Protein AF-A0A7D9K2J6-F1 (afdb_monomer_lite)

pLDDT: mean 70.28, std 13.84, range [35.81, 84.31]

Radius of gyration: 16.46 Å; chains: 1; bounding box: 40×18×45 Å

Secondary structure (DSSP, 8-state):
-HHHHHHHTT--HHHHHHHHHSHHHHHHHHHHHHHHHHHHHHHTHHHHGGG-TTS--HHHHHHHHHHHTTSSS---S---

Organism: Paramuricea clavata (NCBI:txid317549)

Sequence (80 aa):
MELIDRVGEKISVDELLAVFQDEGMCNYIVVYLRLLTSAQLQKKEEFFENFLEGGQTMKDFCSQVSFVARTSCNKPAADL

Structure (mmCIF, N/CA/C/O backbone):
data_AF-A0A7D9K2J6-F1
#
_entry.id   AF-A0A7D9K2J6-F1
#
loop_
_atom_site.group_PDB
_atom_site.id
_atom_site.type_symbol
_atom_site.label_atom_id
_atom_site.label_alt_id
_atom_site.label_comp_id
_atom_site.label_asym_id
_atom_site.label_entity_id
_atom_site.label_seq_id
_atom_site.pdbx_PDB_ins_code
_atom_site.Cartn_x
_atom_site.Cartn_y
_atom_site.Cartn_z
_atom_site.occupancy
_atom_site.B_iso_or_equiv
_atom_site.auth_seq_id
_atom_site.auth_comp_id
_atom_site.auth_asym_id
_atom_site.auth_atom_id
_atom_site.pdbx_PDB_model_num
ATOM 1 N N . MET A 1 1 ? -0.728 6.980 -11.912 1.00 59.97 1 MET A N 1
ATOM 2 C CA . MET A 1 1 ? 0.029 6.284 -10.853 1.00 59.97 1 MET A CA 1
ATOM 3 C C . MET A 1 1 ? 1.101 5.536 -11.610 1.00 59.97 1 MET A C 1
ATOM 5 O O . MET A 1 1 ? 0.893 4.376 -11.924 1.00 59.97 1 MET A O 1
ATOM 9 N N . GLU A 1 2 ? 2.165 6.242 -12.016 1.00 72.12 2 GLU A N 1
ATOM 10 C CA . GLU A 1 2 ? 2.958 5.921 -13.225 1.00 72.12 2 GLU A CA 1
ATOM 11 C C . GLU A 1 2 ? 3.424 4.466 -13.332 1.00 72.12 2 GLU A C 1
ATOM 13 O O . GLU A 1 2 ? 3.451 3.900 -14.417 1.00 72.12 2 GLU A O 1
ATOM 18 N N . LEU A 1 3 ? 3.744 3.828 -12.210 1.00 74.69 3 LEU A N 1
ATOM 19 C CA . LEU A 1 3 ? 4.148 2.425 -12.177 1.00 74.69 3 LEU A CA 1
ATOM 20 C C . LEU A 1 3 ? 3.038 1.448 -12.595 1.00 74.69 3 LEU A C 1
ATOM 22 O O . LEU A 1 3 ? 3.308 0.481 -13.297 1.00 74.69 3 LEU A O 1
ATOM 26 N N . ILE A 1 4 ? 1.795 1.697 -12.179 1.00 78.44 4 ILE A N 1
ATOM 27 C CA . ILE A 1 4 ? 0.642 0.854 -12.528 1.00 78.44 4 ILE A CA 1
ATOM 28 C C . ILE A 1 4 ? 0.274 1.048 -13.997 1.00 78.44 4 ILE A C 1
ATOM 30 O O . ILE A 1 4 ? -0.033 0.074 -14.680 1.00 78.44 4 ILE A O 1
ATOM 34 N N . ASP A 1 5 ? 0.367 2.285 -14.484 1.00 80.94 5 ASP A N 1
ATOM 35 C CA . ASP A 1 5 ? 0.183 2.608 -15.897 1.00 80.94 5 ASP A CA 1
ATOM 36 C C . ASP A 1 5 ? 1.216 1.849 -16.758 1.00 80.94 5 ASP A C 1
ATOM 38 O O . ASP A 1 5 ? 0.836 1.131 -17.681 1.00 80.94 5 ASP A O 1
ATOM 42 N N . ARG A 1 6 ? 2.500 1.854 -16.362 1.00 77.38 6 ARG A N 1
ATOM 43 C CA . ARG A 1 6 ? 3.569 1.084 -17.032 1.00 77.38 6 ARG A CA 1
ATOM 44 C C . ARG A 1 6 ? 3.345 -0.431 -16.993 1.00 77.38 6 ARG A C 1
ATOM 46 O O . ARG A 1 6 ? 3.584 -1.115 -17.982 1.00 77.38 6 ARG A O 1
ATOM 53 N N . VAL A 1 7 ? 2.861 -0.987 -15.880 1.00 79.12 7 VAL A N 1
ATOM 54 C CA . VAL A 1 7 ? 2.489 -2.416 -15.816 1.00 79.12 7 VAL A CA 1
ATOM 55 C C . VAL A 1 7 ? 1.325 -2.729 -16.765 1.00 79.12 7 VAL A C 1
ATOM 57 O O . VAL A 1 7 ? 1.328 -3.779 -17.410 1.00 79.12 7 VAL A O 1
ATOM 60 N N . GLY A 1 8 ? 0.364 -1.811 -16.901 1.00 78.31 8 GLY A N 1
ATOM 61 C CA . GLY A 1 8 ? -0.745 -1.917 -17.853 1.00 78.31 8 GLY A CA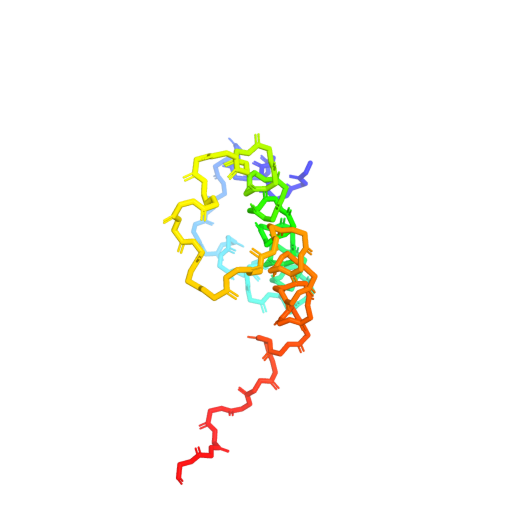 1
ATOM 62 C C . GLY A 1 8 ? -0.291 -1.985 -19.314 1.00 78.31 8 GLY A C 1
ATOM 63 O O . GLY A 1 8 ? -0.906 -2.689 -20.116 1.00 78.31 8 GLY A O 1
ATOM 64 N N . GLU A 1 9 ? 0.829 -1.341 -19.643 1.00 83.31 9 GLU A N 1
ATOM 65 C CA . GLU A 1 9 ? 1.441 -1.350 -20.978 1.00 83.31 9 GLU A CA 1
ATOM 66 C C . GLU A 1 9 ? 2.309 -2.593 -21.271 1.00 83.31 9 GLU A C 1
ATOM 68 O O . GLU A 1 9 ? 2.915 -2.679 -22.336 1.00 83.31 9 GLU A O 1
ATOM 73 N N . LYS A 1 10 ? 2.318 -3.601 -20.380 1.00 75.44 10 LYS A N 1
ATOM 74 C CA . LYS A 1 10 ? 3.106 -4.848 -20.496 1.00 75.44 10 LYS A CA 1
ATOM 75 C C . LYS A 1 10 ? 4.621 -4.612 -20.591 1.00 75.44 10 LYS A C 1
ATOM 77 O O . LYS A 1 10 ? 5.270 -5.055 -21.537 1.00 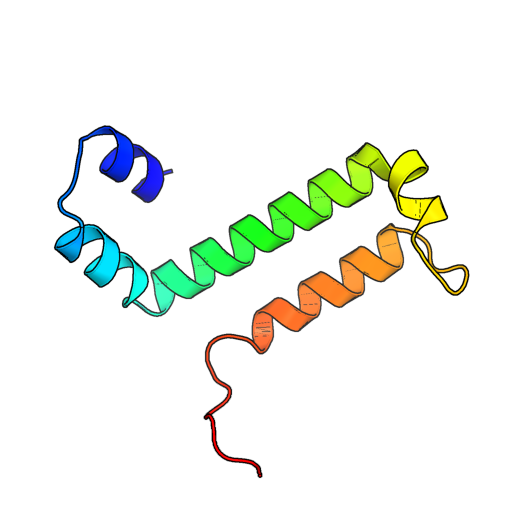75.44 10 LYS A O 1
ATOM 82 N N . ILE A 1 11 ? 5.196 -3.973 -19.574 1.00 81.56 11 ILE A N 1
ATOM 83 C CA . ILE A 1 11 ? 6.657 -3.934 -19.408 1.00 81.56 11 ILE A CA 1
ATOM 84 C C . ILE A 1 11 ? 7.254 -5.320 -19.141 1.00 81.56 11 ILE A C 1
ATOM 86 O O . ILE A 1 11 ? 6.595 -6.223 -18.616 1.00 81.56 11 ILE A O 1
ATOM 90 N N . SER A 1 12 ? 8.534 -5.471 -19.477 1.00 84.31 12 SER A N 1
ATOM 91 C CA . SER A 1 12 ? 9.290 -6.688 -19.184 1.00 84.31 12 SER A CA 1
ATOM 92 C C . SER A 1 12 ? 9.496 -6.854 -17.675 1.00 84.31 12 SER A C 1
ATOM 94 O O . SER A 1 12 ? 9.636 -5.875 -16.942 1.00 84.31 12 SER A O 1
ATOM 96 N N . VAL A 1 13 ? 9.572 -8.104 -17.202 1.00 83.50 13 VAL A N 1
ATOM 97 C CA . VAL A 1 13 ? 9.825 -8.410 -15.778 1.00 83.50 13 VAL A CA 1
ATOM 98 C C . VAL A 1 13 ? 11.136 -7.779 -15.295 1.00 83.50 13 VAL A C 1
ATOM 100 O O . VAL A 1 13 ? 11.202 -7.313 -14.163 1.00 83.50 13 VAL A O 1
ATOM 103 N N . ASP A 1 14 ? 12.144 -7.709 -16.164 1.00 83.88 14 ASP A N 1
ATOM 104 C CA . ASP A 1 14 ? 13.449 -7.106 -15.871 1.00 83.88 14 ASP A CA 1
ATOM 105 C C . ASP A 1 14 ? 13.352 -5.592 -15.605 1.00 83.88 14 ASP A C 1
ATOM 107 O O . ASP A 1 14 ? 13.890 -5.088 -14.623 1.00 83.88 14 ASP A O 1
ATOM 111 N N . GLU A 1 15 ? 12.555 -4.873 -16.401 1.00 81.38 15 GLU A N 1
ATOM 112 C CA . GLU A 1 15 ? 12.313 -3.439 -16.207 1.00 81.38 15 GLU A CA 1
ATOM 113 C C . GLU A 1 15 ? 11.495 -3.158 -14.946 1.00 81.38 15 GLU A C 1
ATOM 115 O O . GLU A 1 15 ? 11.757 -2.188 -14.237 1.00 81.38 15 GLU A O 1
ATOM 120 N N . LEU A 1 16 ? 10.512 -4.012 -14.641 1.00 82.25 16 LEU A N 1
ATOM 121 C CA . LEU A 1 16 ? 9.769 -3.927 -13.386 1.00 82.25 16 LEU A CA 1
ATOM 122 C C . LEU A 1 16 ? 10.723 -4.100 -12.200 1.00 82.25 16 LEU A C 1
ATOM 124 O O . LEU A 1 16 ? 10.684 -3.319 -11.252 1.00 82.25 16 LEU A O 1
ATOM 128 N N . LEU A 1 17 ? 11.604 -5.096 -12.277 1.00 83.00 17 LEU A N 1
ATOM 129 C CA . LEU A 1 17 ? 12.572 -5.401 -11.234 1.00 83.00 17 LEU A CA 1
ATOM 130 C C . LEU A 1 17 ? 13.582 -4.260 -11.054 1.00 83.00 17 LEU A C 1
ATOM 132 O O . LEU A 1 17 ? 13.868 -3.898 -9.917 1.00 83.00 17 LEU A O 1
ATOM 136 N N . ALA A 1 18 ? 14.021 -3.617 -12.138 1.00 84.19 18 ALA A N 1
ATOM 137 C CA . ALA A 1 18 ? 14.855 -2.417 -12.082 1.00 84.19 18 ALA A CA 1
ATOM 138 C C . ALA A 1 18 ? 14.155 -1.249 -11.362 1.00 84.19 18 ALA A C 1
ATOM 140 O O . ALA A 1 18 ? 14.775 -0.558 -10.557 1.00 84.19 18 ALA A O 1
ATOM 141 N N . VAL A 1 19 ? 12.850 -1.052 -11.582 1.00 81.06 19 VAL A N 1
ATOM 142 C CA . VAL A 1 19 ? 12.079 -0.018 -10.867 1.00 81.06 19 VAL A CA 1
ATOM 143 C C . VAL A 1 19 ? 11.904 -0.359 -9.383 1.00 81.06 19 VAL A C 1
ATOM 145 O O . VAL A 1 19 ? 11.937 0.534 -8.543 1.00 81.06 19 VAL A O 1
ATOM 148 N N . PHE A 1 20 ? 11.745 -1.636 -9.035 1.00 77.94 20 PHE A N 1
ATOM 149 C CA . PHE A 1 20 ? 11.700 -2.072 -7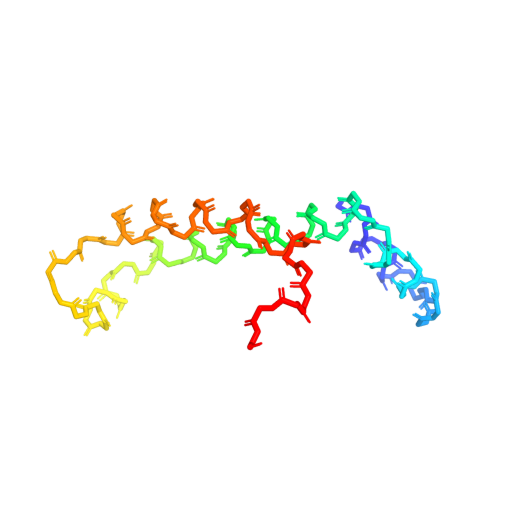.634 1.00 77.94 20 PHE A CA 1
ATOM 150 C C . PHE A 1 20 ? 13.066 -2.029 -6.934 1.00 77.94 20 PHE A C 1
ATOM 152 O O . PHE A 1 20 ? 13.112 -1.956 -5.707 1.00 77.94 20 PHE A O 1
ATOM 159 N N . GLN A 1 21 ? 14.167 -2.084 -7.686 1.00 81.81 21 GLN A N 1
ATOM 160 C CA . GLN A 1 21 ? 15.524 -1.916 -7.161 1.00 81.81 21 GLN A CA 1
ATOM 161 C C . GLN A 1 21 ? 15.882 -0.450 -6.886 1.00 81.81 21 GLN A C 1
ATOM 163 O O . GLN A 1 21 ? 16.821 -0.195 -6.133 1.00 81.81 21 GLN A O 1
ATOM 168 N N . ASP A 1 22 ? 15.140 0.508 -7.445 1.00 83.50 22 ASP A N 1
ATOM 169 C CA . ASP A 1 22 ? 15.295 1.919 -7.104 1.00 83.50 22 ASP A CA 1
ATOM 170 C C . ASP A 1 22 ? 14.782 2.184 -5.678 1.00 83.50 22 ASP A C 1
ATOM 172 O O . ASP A 1 22 ? 13.609 1.968 -5.362 1.00 83.50 22 ASP A O 1
ATOM 176 N N . GLU A 1 23 ? 15.670 2.656 -4.799 1.00 77.69 23 GLU A N 1
ATOM 177 C CA . GLU A 1 23 ? 15.371 2.884 -3.380 1.00 77.69 23 GLU A CA 1
ATOM 178 C C . GLU A 1 23 ? 14.207 3.873 -3.188 1.00 77.69 23 GLU A C 1
ATOM 180 O O . GLU A 1 23 ? 13.369 3.690 -2.301 1.00 77.69 23 GLU A O 1
ATOM 185 N N . GLY A 1 24 ? 14.117 4.902 -4.036 1.00 80.31 24 GLY A N 1
ATOM 186 C CA . GLY A 1 24 ? 13.067 5.915 -3.967 1.00 80.31 24 GLY A CA 1
ATOM 187 C C . GLY A 1 24 ? 11.696 5.344 -4.319 1.00 80.31 24 GLY A C 1
ATOM 188 O O . GLY A 1 24 ? 10.737 5.500 -3.556 1.00 80.31 24 GLY A O 1
ATOM 189 N N . MET A 1 25 ? 11.612 4.634 -5.443 1.00 80.75 25 MET A N 1
ATOM 190 C CA . MET A 1 25 ? 10.377 3.993 -5.892 1.00 80.75 25 MET A CA 1
ATOM 191 C C . MET A 1 25 ? 9.944 2.865 -4.960 1.00 80.75 25 MET A C 1
ATOM 193 O O . MET A 1 25 ? 8.769 2.794 -4.598 1.00 80.75 25 MET A O 1
ATOM 197 N N . CYS A 1 26 ? 10.873 2.024 -4.507 1.00 80.75 26 CYS A N 1
ATOM 198 C CA . CYS A 1 26 ? 10.572 0.934 -3.584 1.00 80.75 26 CYS A CA 1
ATOM 199 C C . CYS A 1 26 ? 9.992 1.463 -2.264 1.00 80.75 26 CYS A C 1
ATOM 201 O O . CYS A 1 26 ? 8.919 1.028 -1.831 1.00 80.75 26 CYS A O 1
ATOM 203 N N . ASN A 1 27 ? 10.625 2.486 -1.678 1.00 80.75 27 ASN A N 1
ATOM 204 C CA . ASN A 1 27 ? 10.119 3.140 -0.473 1.00 80.75 27 ASN A CA 1
ATOM 205 C C . ASN A 1 27 ? 8.732 3.755 -0.696 1.00 80.75 27 ASN A C 1
ATOM 207 O O . ASN A 1 27 ? 7.842 3.588 0.140 1.00 80.75 27 ASN A O 1
ATOM 211 N N . TYR A 1 28 ? 8.514 4.420 -1.833 1.00 83.25 28 TYR A N 1
ATOM 212 C CA . TYR A 1 28 ? 7.220 5.015 -2.160 1.00 83.25 28 TYR A CA 1
ATOM 213 C C . TYR A 1 28 ? 6.103 3.967 -2.272 1.00 83.25 28 TYR A C 1
ATOM 215 O O . TYR A 1 28 ? 5.041 4.137 -1.669 1.00 83.25 28 TYR A O 1
ATOM 223 N N . ILE A 1 29 ? 6.342 2.857 -2.980 1.00 82.31 29 ILE A N 1
ATOM 224 C CA . ILE A 1 29 ? 5.367 1.765 -3.140 1.00 82.31 29 ILE A CA 1
ATOM 225 C C . ILE A 1 29 ? 5.030 1.145 -1.782 1.00 82.31 29 ILE A C 1
ATOM 227 O O . ILE A 1 29 ? 3.854 0.963 -1.460 1.00 82.31 29 ILE A O 1
ATOM 231 N N . VAL A 1 30 ? 6.044 0.843 -0.965 1.00 81.88 30 VAL A N 1
ATOM 232 C CA . VAL A 1 30 ? 5.853 0.227 0.356 1.00 81.88 30 VAL A CA 1
ATOM 233 C C . VAL A 1 30 ? 5.069 1.154 1.285 1.00 81.88 30 VAL A C 1
ATOM 235 O O . VAL A 1 30 ? 4.142 0.701 1.961 1.00 81.88 30 VAL A O 1
ATOM 238 N N . VAL A 1 31 ? 5.383 2.454 1.300 1.00 82.88 31 VAL A N 1
ATOM 239 C CA . VAL A 1 31 ? 4.630 3.454 2.072 1.00 82.88 31 VAL A CA 1
ATOM 240 C C . VAL A 1 31 ? 3.187 3.531 1.581 1.00 82.88 31 VAL A C 1
ATOM 242 O O . VAL A 1 31 ? 2.263 3.469 2.392 1.00 82.88 31 VAL A O 1
ATOM 245 N N . TYR A 1 32 ? 2.976 3.612 0.267 1.00 82.94 32 TYR A N 1
ATOM 246 C CA . TYR A 1 32 ? 1.643 3.713 -0.312 1.00 82.94 32 TYR A CA 1
ATOM 247 C C . TYR A 1 32 ? 0.775 2.491 0.021 1.00 82.94 32 TYR A C 1
ATOM 249 O O . TYR A 1 32 ? -0.348 2.647 0.501 1.00 82.94 32 TYR A O 1
ATOM 257 N N . LEU A 1 33 ? 1.300 1.273 -0.150 1.00 81.75 33 LEU A N 1
ATOM 258 C CA . LEU A 1 33 ? 0.589 0.033 0.181 1.00 81.75 33 LEU A CA 1
ATOM 259 C C . LEU A 1 33 ? 0.255 -0.070 1.674 1.00 81.75 33 LEU A C 1
ATOM 261 O O . LEU A 1 33 ? -0.826 -0.548 2.033 1.00 81.75 33 LEU A O 1
ATOM 265 N N . ARG A 1 34 ? 1.143 0.411 2.552 1.00 79.38 34 ARG A N 1
ATOM 266 C CA . ARG A 1 34 ? 0.893 0.444 4.000 1.00 79.38 34 ARG A CA 1
ATOM 267 C C . ARG A 1 34 ? -0.196 1.444 4.356 1.00 79.38 34 ARG A C 1
ATOM 269 O O . ARG A 1 34 ? -1.115 1.073 5.074 1.00 79.38 34 ARG A O 1
ATOM 276 N N . LEU A 1 35 ? -0.158 2.658 3.802 1.00 80.88 35 LEU A N 1
ATOM 277 C CA . LEU A 1 35 ? -1.219 3.654 3.994 1.00 80.88 35 LEU A CA 1
ATOM 278 C C . LEU A 1 35 ? -2.571 3.142 3.484 1.00 80.88 35 LEU A C 1
ATOM 280 O O . LEU A 1 35 ? -3.596 3.348 4.132 1.00 80.88 35 LEU A O 1
ATOM 284 N N . LEU A 1 36 ? -2.576 2.435 2.354 1.00 83.31 36 LEU A N 1
ATOM 285 C CA . LEU A 1 36 ? -3.791 1.870 1.775 1.00 83.31 36 LEU A CA 1
ATOM 286 C C . LEU A 1 36 ? -4.351 0.741 2.648 1.00 83.31 36 LEU A C 1
ATOM 288 O O . LEU A 1 36 ? -5.547 0.732 2.936 1.00 83.31 36 LEU A O 1
ATOM 292 N N . THR A 1 37 ? -3.489 -0.150 3.142 1.00 81.50 37 THR A N 1
ATOM 293 C CA . THR A 1 37 ? -3.860 -1.186 4.119 1.00 81.50 37 THR A CA 1
ATOM 294 C C . THR A 1 37 ? -4.418 -0.556 5.394 1.00 81.50 37 THR A C 1
ATOM 296 O O . THR A 1 37 ? -5.521 -0.893 5.808 1.00 81.50 37 THR A O 1
ATOM 299 N N . SER A 1 38 ? -3.722 0.429 5.961 1.00 76.06 38 SER A N 1
ATOM 300 C CA . SER A 1 38 ? -4.154 1.225 7.112 1.00 76.06 38 SER A CA 1
ATOM 301 C C . SER A 1 38 ? -5.527 1.878 6.918 1.00 76.06 38 SER A C 1
ATOM 303 O O . SER A 1 38 ? -6.354 1.869 7.828 1.00 76.06 38 SER A O 1
ATOM 305 N N . ALA A 1 39 ? -5.803 2.417 5.730 1.00 81.75 39 ALA A N 1
ATOM 306 C CA . ALA A 1 39 ? -7.096 3.010 5.408 1.00 81.75 39 ALA A CA 1
ATOM 307 C C . ALA A 1 39 ? -8.206 1.954 5.255 1.00 81.75 39 ALA A C 1
ATOM 309 O O . ALA A 1 39 ? -9.336 2.186 5.678 1.00 81.75 39 ALA A O 1
ATOM 310 N N . GLN A 1 40 ? -7.909 0.792 4.664 1.00 81.50 40 GLN A N 1
ATOM 311 C CA . GLN A 1 40 ? -8.865 -0.319 4.549 1.00 81.50 40 GLN A CA 1
ATOM 312 C C . GLN A 1 40 ? -9.207 -0.924 5.911 1.00 81.50 40 GLN A C 1
ATOM 314 O O . GLN A 1 40 ? -10.369 -1.221 6.183 1.00 81.50 40 GLN A O 1
ATOM 319 N N . LEU A 1 41 ? -8.200 -1.046 6.769 1.00 76.94 41 LEU A N 1
ATOM 320 C CA . LEU A 1 41 ? -8.315 -1.474 8.154 1.00 76.94 41 LEU A CA 1
ATOM 321 C C . LEU A 1 41 ? -9.242 -0.547 8.955 1.00 76.94 41 LEU A C 1
ATOM 323 O O . LEU A 1 41 ? -10.164 -1.031 9.598 1.00 76.94 41 LEU A O 1
ATOM 327 N N . GLN A 1 42 ? -9.083 0.775 8.829 1.00 74.50 42 GLN A N 1
ATOM 328 C CA . GLN A 1 42 ? -9.997 1.750 9.445 1.00 74.50 42 GLN A CA 1
ATOM 329 C C . GLN A 1 42 ? -11.415 1.702 8.854 1.00 74.50 42 GLN A C 1
ATOM 331 O O . GLN A 1 42 ? -12.394 1.818 9.578 1.00 74.50 42 GLN A O 1
ATOM 336 N N . LYS A 1 43 ? -11.561 1.507 7.536 1.00 79.81 43 LYS A N 1
ATOM 337 C CA . LYS A 1 43 ? -12.887 1.408 6.893 1.00 79.81 43 LYS A CA 1
ATOM 338 C C . LYS A 1 43 ? -13.692 0.189 7.337 1.00 79.81 43 LYS A C 1
ATOM 340 O O . LYS A 1 43 ? -14.914 0.215 7.254 1.00 79.81 43 LYS A O 1
ATOM 345 N N . LYS A 1 44 ? -13.013 -0.881 7.743 1.00 80.50 44 LYS A N 1
ATOM 346 C CA . LYS A 1 44 ? -13.620 -2.119 8.241 1.00 80.50 44 LYS A CA 1
ATOM 347 C C . LYS A 1 44 ? -13.299 -2.328 9.721 1.00 80.50 44 LYS A C 1
ATOM 349 O O . LYS A 1 44 ? -13.111 -3.465 10.143 1.00 80.50 44 LYS A O 1
ATOM 354 N N . GLU A 1 45 ? -13.230 -1.238 10.483 1.00 72.81 45 GLU A N 1
ATOM 355 C CA . GLU A 1 45 ? -12.916 -1.257 11.913 1.00 72.81 45 GLU A CA 1
ATOM 356 C C . GLU A 1 45 ? -13.786 -2.271 12.664 1.00 72.81 45 GLU A C 1
ATOM 358 O O . GLU A 1 45 ? -13.234 -3.161 13.287 1.00 72.81 45 GLU A O 1
ATOM 363 N N . GLU A 1 46 ? -15.105 -2.276 12.463 1.00 73.62 46 GLU A N 1
ATOM 364 C CA . GLU A 1 46 ? -16.032 -3.218 13.120 1.00 73.62 46 GLU A CA 1
ATOM 365 C C . GLU A 1 46 ? -15.700 -4.708 12.867 1.00 73.62 46 GLU A C 1
ATOM 367 O O . GLU A 1 46 ? -15.919 -5.571 13.718 1.00 73.62 46 GLU A O 1
ATOM 372 N N . PHE A 1 47 ? -15.126 -5.033 11.703 1.00 76.81 47 PHE A N 1
ATOM 373 C CA . PHE A 1 47 ? -14.692 -6.396 11.391 1.00 76.81 47 PHE A CA 1
ATOM 374 C C . PHE A 1 47 ? -13.344 -6.726 12.038 1.00 76.81 47 PHE A C 1
ATOM 376 O O . PHE A 1 47 ? -13.158 -7.836 12.530 1.00 76.81 47 PHE A O 1
ATOM 383 N N . PHE A 1 48 ? -12.404 -5.777 12.027 1.00 73.62 48 PHE A N 1
ATOM 384 C CA . PHE A 1 48 ? -11.035 -5.983 12.501 1.00 73.62 48 PHE A CA 1
ATOM 385 C C . PHE A 1 48 ? -10.852 -5.748 14.003 1.00 73.62 48 PHE A C 1
ATOM 387 O O . PHE A 1 48 ? -9.916 -6.295 14.574 1.00 73.62 48 PHE A O 1
ATOM 394 N N . GLU A 1 49 ? -11.751 -5.017 14.656 1.00 70.19 49 GLU A N 1
ATOM 395 C CA . GLU A 1 49 ? -11.740 -4.747 16.097 1.00 70.19 49 GLU A CA 1
ATOM 396 C C . GLU A 1 49 ? -11.810 -6.046 16.912 1.00 70.19 49 GLU A C 1
ATOM 398 O O . GLU A 1 49 ? -11.100 -6.200 17.899 1.00 70.19 49 GLU A O 1
ATOM 403 N N . ASN A 1 50 ? -12.549 -7.045 16.418 1.00 73.50 50 ASN A N 1
ATOM 404 C CA . ASN A 1 50 ? -12.617 -8.384 17.013 1.00 73.50 50 ASN A CA 1
ATOM 405 C C . ASN A 1 50 ? -11.302 -9.182 16.917 1.00 73.50 50 ASN A C 1
ATOM 407 O O . ASN A 1 50 ? -11.145 -10.190 17.602 1.00 73.50 50 ASN A O 1
ATOM 411 N N . PHE A 1 51 ? -10.371 -8.757 16.060 1.00 72.38 51 PHE A N 1
ATOM 412 C CA . PHE A 1 51 ? -9.048 -9.366 15.899 1.00 72.38 51 PHE A CA 1
ATOM 413 C C . PHE A 1 51 ? -7.946 -8.582 16.626 1.00 72.38 51 PHE A C 1
ATOM 415 O O . PHE A 1 51 ? -6.794 -9.018 16.627 1.00 72.38 51 PHE A O 1
ATOM 422 N N . LEU A 1 52 ? -8.265 -7.434 17.236 1.00 68.94 52 LEU A N 1
ATOM 423 C CA . LEU A 1 52 ? -7.314 -6.658 18.024 1.00 68.94 52 LEU A CA 1
ATOM 424 C C . LEU A 1 52 ? -7.292 -7.173 19.470 1.00 68.94 52 LEU A C 1
ATOM 426 O O . LEU A 1 52 ? -8.157 -6.853 20.284 1.00 68.94 52 LEU A O 1
ATOM 430 N N . GLU A 1 53 ? -6.273 -7.959 19.819 1.00 64.06 53 GLU A N 1
ATOM 431 C CA . GLU A 1 53 ? -5.995 -8.289 21.220 1.00 64.06 53 GLU A CA 1
ATOM 432 C C . GLU A 1 53 ? -5.461 -7.055 21.969 1.00 64.06 53 GLU A C 1
ATOM 434 O O . GLU A 1 53 ? -4.541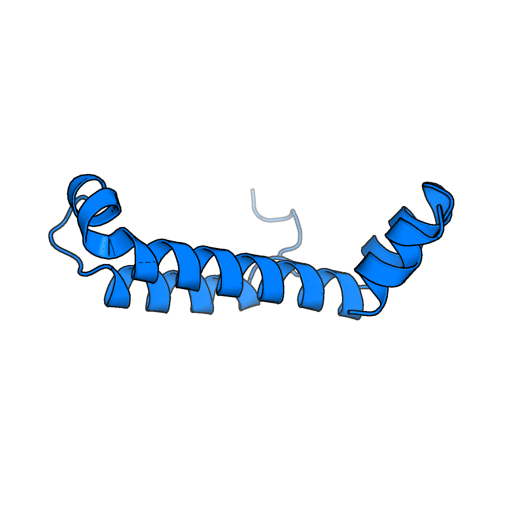 -6.379 21.513 1.00 64.06 53 GLU A O 1
ATOM 439 N N . GLY A 1 54 ? -6.029 -6.766 23.146 1.00 62.00 54 GLY A N 1
ATOM 440 C CA . GLY A 1 54 ? -5.515 -5.738 24.063 1.00 62.00 54 GLY A CA 1
ATOM 441 C C . GLY A 1 54 ? -6.314 -4.433 24.165 1.00 62.00 54 GLY A C 1
ATOM 442 O O . GLY A 1 54 ? -5.821 -3.489 24.777 1.00 62.00 54 GLY A O 1
ATOM 443 N N . GLY A 1 55 ? -7.532 -4.347 23.613 1.00 58.97 55 GLY A N 1
ATOM 444 C CA . GLY A 1 55 ? -8.40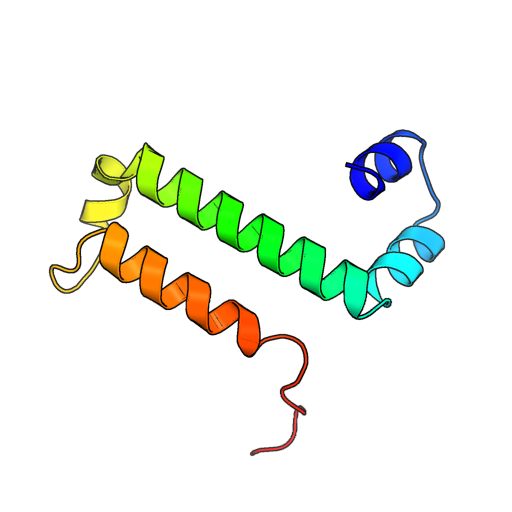8 -3.173 23.789 1.00 58.97 55 GLY A CA 1
ATOM 445 C C . GLY A 1 55 ? -7.896 -1.888 23.123 1.00 58.97 55 GLY A C 1
ATOM 446 O O . GLY A 1 55 ? -8.342 -0.790 23.457 1.00 58.97 55 GLY A O 1
ATOM 447 N N . GLN A 1 56 ? -6.941 -2.014 22.199 1.00 63.75 56 GLN A N 1
ATOM 448 C CA . GLN A 1 56 ? -6.479 -0.910 21.368 1.00 63.75 56 GLN A CA 1
ATOM 449 C C . GLN A 1 56 ? -7.524 -0.620 20.289 1.00 63.75 56 GLN A C 1
ATOM 451 O O . GLN A 1 56 ? -8.049 -1.533 19.658 1.00 63.75 56 GLN A O 1
ATOM 456 N N . THR A 1 57 ? -7.819 0.656 20.057 1.00 67.94 57 THR A N 1
ATOM 457 C CA . THR A 1 57 ? -8.682 1.075 18.945 1.00 67.94 57 THR A CA 1
ATOM 458 C C . THR A 1 57 ? -7.930 0.957 17.622 1.00 67.94 57 THR A C 1
ATOM 460 O O . THR A 1 57 ? -6.709 1.136 17.569 1.00 67.94 57 THR A O 1
ATOM 463 N N . MET A 1 58 ? -8.657 0.748 16.520 1.00 67.81 58 MET A N 1
ATOM 464 C CA . MET A 1 58 ? -8.075 0.613 15.175 1.00 67.81 58 MET A CA 1
ATOM 465 C C . MET A 1 58 ? -7.186 1.805 14.790 1.00 67.81 58 MET A C 1
ATOM 467 O O . MET A 1 58 ? -6.219 1.685 14.034 1.00 67.81 58 MET A O 1
ATOM 471 N N . LYS A 1 59 ? -7.500 2.975 15.352 1.00 67.56 59 LYS A N 1
ATOM 472 C CA . LYS A 1 59 ? -6.769 4.230 15.181 1.00 67.56 59 LYS A CA 1
ATOM 473 C C . LYS A 1 59 ? -5.389 4.236 15.854 1.00 67.56 59 LYS A C 1
ATOM 475 O O . LYS A 1 59 ? -4.448 4.805 15.294 1.00 67.56 59 LYS A O 1
ATOM 480 N N . ASP A 1 60 ? -5.255 3.595 17.014 1.00 69.75 60 ASP A N 1
ATOM 481 C CA . ASP A 1 60 ? -3.979 3.467 17.731 1.00 69.75 60 ASP A CA 1
ATOM 482 C C . ASP A 1 60 ? -3.057 2.482 17.000 1.00 69.75 60 ASP A C 1
ATOM 484 O O . ASP A 1 60 ? -1.916 2.809 16.658 1.00 69.75 60 ASP A O 1
ATOM 488 N N . PHE A 1 61 ? -3.624 1.345 16.587 1.00 67.94 61 PHE A N 1
ATOM 489 C CA . PHE A 1 61 ? -2.937 0.349 15.768 1.00 67.94 61 PHE A CA 1
ATOM 490 C C . PHE A 1 61 ? -2.434 0.943 14.443 1.00 67.94 61 PHE A C 1
ATOM 492 O O . PHE A 1 61 ? -1.278 0.774 14.051 1.00 67.94 61 PHE A O 1
ATOM 499 N N . CYS A 1 62 ? -3.276 1.727 13.764 1.00 65.75 62 CYS A N 1
ATOM 500 C CA . CYS A 1 62 ? -2.895 2.391 12.523 1.00 65.75 62 CYS A CA 1
ATOM 501 C C . CYS A 1 62 ? -1.781 3.437 12.715 1.00 65.75 62 CYS A C 1
ATOM 503 O O . CYS A 1 62 ? -0.934 3.607 11.830 1.00 65.75 62 CYS A O 1
ATOM 505 N N . SER A 1 63 ? -1.761 4.129 13.856 1.00 65.62 63 SER A N 1
ATOM 506 C CA . SER A 1 63 ? -0.713 5.102 14.181 1.00 65.62 63 SER A CA 1
ATOM 507 C C . SER A 1 63 ? 0.635 4.407 14.397 1.00 65.62 63 SER A C 1
ATOM 509 O O . SER A 1 63 ? 1.654 4.881 13.893 1.00 65.62 63 SER A O 1
ATOM 511 N N . GLN A 1 64 ? 0.645 3.227 15.023 1.00 63.47 64 GLN A N 1
ATOM 512 C CA . GLN A 1 64 ? 1.841 2.391 15.180 1.00 63.47 64 GLN A CA 1
ATOM 513 C C . GLN A 1 64 ? 2.405 1.874 13.844 1.00 63.47 64 GLN A C 1
ATOM 515 O O . GLN A 1 64 ? 3.604 1.994 13.583 1.00 63.47 64 GLN A O 1
ATOM 520 N N . VAL A 1 65 ? 1.551 1.355 12.954 1.00 58.16 65 VAL A N 1
ATOM 521 C CA . VAL A 1 65 ? 1.976 0.815 11.644 1.00 58.16 65 VAL A CA 1
ATOM 522 C C . VAL A 1 65 ? 2.600 1.897 10.754 1.00 58.16 65 VAL A C 1
ATOM 524 O O . VAL A 1 65 ? 3.548 1.627 10.011 1.00 58.16 65 VAL A O 1
ATOM 527 N N . SER A 1 66 ? 2.132 3.144 10.867 1.00 51.69 66 SER A N 1
ATOM 528 C CA . SER A 1 66 ? 2.697 4.280 10.128 1.00 51.69 66 SER A CA 1
ATOM 529 C C . SER A 1 66 ? 4.160 4.586 10.500 1.00 51.69 66 SER A C 1
ATOM 531 O O . SER A 1 66 ? 4.930 5.044 9.654 1.00 51.69 66 SER A O 1
ATOM 533 N N . PHE A 1 67 ? 4.586 4.268 11.729 1.00 47.66 67 PHE A N 1
ATOM 534 C CA . PHE A 1 67 ? 5.958 4.478 12.200 1.00 47.66 67 PHE A CA 1
ATOM 535 C C . PHE A 1 67 ? 6.936 3.418 11.659 1.00 47.66 67 PHE A C 1
ATOM 537 O O . PHE A 1 67 ? 8.082 3.734 11.331 1.00 47.66 67 PHE A O 1
ATOM 544 N N . VAL A 1 68 ? 6.465 2.181 11.451 1.00 49.75 68 VAL A N 1
ATOM 545 C CA . VAL A 1 68 ? 7.251 1.055 10.895 1.00 49.75 68 VAL A CA 1
ATOM 546 C C . VAL A 1 68 ? 7.651 1.278 9.424 1.00 49.75 68 VAL A C 1
ATOM 548 O O . VAL A 1 68 ? 8.542 0.613 8.894 1.00 49.75 68 VAL A O 1
ATOM 551 N N . ALA A 1 69 ? 7.048 2.248 8.729 1.00 46.91 69 ALA A N 1
ATOM 552 C CA . ALA A 1 69 ? 7.481 2.664 7.391 1.00 46.91 69 ALA A CA 1
ATOM 553 C C . ALA A 1 69 ? 8.911 3.227 7.352 1.00 46.91 69 ALA A C 1
ATOM 555 O O . ALA A 1 69 ? 9.568 3.119 6.321 1.00 46.91 69 ALA A O 1
ATOM 556 N N . ARG A 1 70 ? 9.433 3.758 8.466 1.00 48.03 70 ARG A N 1
ATOM 557 C CA . ARG A 1 70 ? 10.811 4.275 8.517 1.00 48.03 70 ARG A CA 1
ATOM 558 C C . ARG A 1 70 ? 11.881 3.193 8.680 1.00 48.03 70 ARG A C 1
ATOM 560 O O . ARG A 1 70 ? 13.053 3.505 8.525 1.00 48.03 70 ARG A O 1
ATOM 567 N N . THR A 1 71 ? 11.520 1.947 8.991 1.00 50.28 71 THR A N 1
ATOM 568 C CA . THR A 1 71 ? 12.495 0.913 9.389 1.00 50.28 71 THR A CA 1
ATOM 569 C C . THR A 1 71 ? 12.769 -0.166 8.339 1.00 50.28 71 THR A C 1
ATOM 571 O O . THR A 1 71 ? 13.595 -1.037 8.593 1.00 50.28 71 THR A O 1
ATOM 574 N N . SER A 1 72 ? 12.120 -0.146 7.166 1.00 51.34 72 SER A N 1
ATOM 575 C CA . SER A 1 72 ? 12.043 -1.361 6.332 1.00 51.34 72 SER A CA 1
ATOM 576 C C . SER A 1 72 ? 12.963 -1.456 5.109 1.00 51.34 72 SER A C 1
ATOM 578 O O . SER A 1 72 ? 13.057 -2.555 4.573 1.00 51.34 72 SER A O 1
ATOM 580 N N . CYS A 1 73 ? 13.656 -0.400 4.675 1.00 49.03 73 CYS A N 1
ATOM 581 C CA . CYS A 1 73 ? 14.644 -0.517 3.582 1.00 49.03 73 CYS A CA 1
ATOM 582 C C . CYS A 1 73 ? 16.092 -0.255 4.017 1.00 49.03 73 CYS A C 1
ATOM 584 O O . CYS A 1 73 ? 16.997 -0.366 3.202 1.00 49.03 73 CYS A O 1
ATOM 586 N N . ASN A 1 74 ? 16.336 0.029 5.302 1.00 46.16 74 ASN A N 1
ATOM 587 C CA . ASN A 1 74 ? 17.689 0.252 5.815 1.00 46.16 74 ASN A CA 1
ATOM 588 C C . ASN A 1 74 ? 17.896 -0.362 7.207 1.00 46.16 74 ASN A C 1
ATOM 590 O O . ASN A 1 74 ? 18.353 0.292 8.144 1.00 46.16 74 ASN A O 1
ATOM 594 N N . LYS A 1 75 ? 17.541 -1.644 7.362 1.00 40.97 75 LYS A N 1
ATOM 595 C CA . LYS A 1 75 ? 18.189 -2.464 8.386 1.00 40.97 75 LYS A CA 1
ATOM 596 C C . LYS A 1 75 ? 19.199 -3.355 7.660 1.00 40.97 75 LYS A C 1
ATOM 598 O O . LYS A 1 75 ? 18.761 -4.233 6.914 1.00 40.97 75 LYS A O 1
ATOM 603 N N . PRO A 1 76 ? 20.519 -3.134 7.806 1.00 35.81 76 PRO A N 1
ATOM 604 C CA . PRO A 1 76 ? 21.477 -4.140 7.379 1.00 35.81 76 PRO A CA 1
ATOM 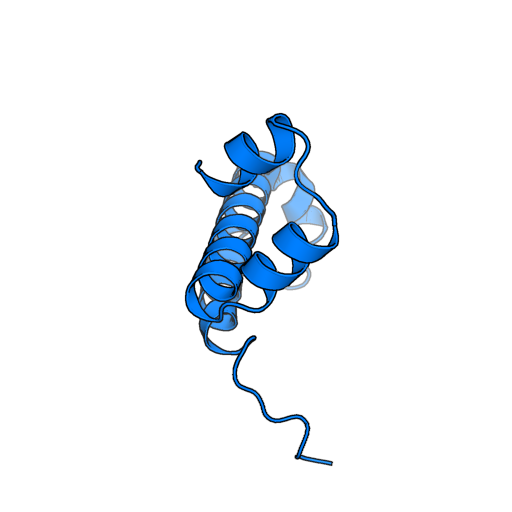605 C C . PRO A 1 76 ? 21.117 -5.453 8.081 1.00 35.81 76 PRO A C 1
ATOM 607 O O . PRO A 1 76 ? 20.791 -5.462 9.269 1.00 35.81 76 PRO A O 1
ATOM 610 N N . ALA A 1 77 ? 21.142 -6.557 7.337 1.00 41.88 77 ALA A N 1
ATOM 611 C CA . ALA A 1 77 ? 20.981 -7.912 7.857 1.00 41.88 77 ALA A CA 1
ATOM 612 C C . ALA A 1 77 ? 22.225 -8.338 8.667 1.00 41.88 77 ALA A C 1
ATOM 614 O O . ALA A 1 77 ? 22.874 -9.330 8.352 1.00 41.88 77 ALA A O 1
ATOM 615 N N . ALA A 1 78 ? 22.600 -7.543 9.667 1.00 40.47 78 ALA A N 1
ATOM 616 C CA . ALA A 1 78 ? 23.745 -7.762 10.535 1.00 40.47 78 ALA A CA 1
ATOM 617 C C . ALA A 1 78 ? 23.396 -7.283 11.948 1.00 40.47 78 ALA A C 1
ATOM 619 O O . ALA A 1 78 ? 23.737 -6.175 12.333 1.00 40.47 78 ALA A O 1
ATOM 620 N N . ASP A 1 79 ? 22.656 -8.110 12.680 1.00 39.62 79 ASP A N 1
ATOM 621 C CA . ASP A 1 79 ? 22.698 -8.163 14.145 1.00 39.62 79 ASP A CA 1
ATOM 622 C C . ASP A 1 79 ? 22.095 -9.513 14.550 1.00 39.62 79 ASP A C 1
ATOM 624 O O . ASP A 1 79 ? 20.882 -9.655 14.736 1.00 39.62 79 ASP A O 1
ATOM 628 N N . LEU A 1 80 ? 22.966 -10.524 14.551 1.00 38.84 80 LEU A N 1
ATOM 629 C CA . LEU A 1 80 ? 22.767 -11.839 15.149 1.00 38.84 80 LEU A CA 1
ATOM 630 C C . LEU A 1 80 ? 23.985 -12.125 16.027 1.00 38.84 80 LEU A C 1
ATOM 632 O O . LEU A 1 80 ? 25.107 -11.825 15.554 1.00 38.84 80 LEU A O 1
#

InterPro domains:
  IPR019400 Peptidase C65, otubain [PF10275] (1-65)
  IPR038765 Papain-like cysteine peptidase superfamily [SSF54001] (1-65)
  IPR042467 Peptidase C65, otubain, subdomain 2 [G3DSA:1.20.1300.20] (1-75)

Foldseek 3Di:
DVLVVVVVVPDDPVVNVVQCPPPVSVLVVVLVVLVVVLVVCVVVQVVCVVVDPDPDGSVNVSVVSNVCSVPPPDDPPDDD